Protein AF-A0A2T6ZFY1-F1 (afdb_monomer_lite)

Secondary structure (DSSP, 8-state):
-HHHHHHHHHHHHHHT----EEE-S--HHHHHHHHHHHTSTT--HHHHTEEEEEETTTTEEEEEEPPHHHHHHHHHHHHHHHHHHHTTSS-HHHHHHHH----HHHHHHHHHTT--

Organism: Tuber borchii (NCBI:txid42251)

Structure (mmCIF, N/CA/C/O backbone):
data_AF-A0A2T6ZFY1-F1
#
_entry.id   AF-A0A2T6ZFY1-F1
#
loop_
_atom_site.group_PDB
_atom_site.id
_atom_site.type_symbol
_atom_site.label_atom_id
_atom_site.label_alt_id
_atom_site.label_comp_id
_atom_site.label_asym_id
_atom_site.label_entity_id
_atom_site.label_seq_id
_atom_site.pdbx_PDB_ins_code
_atom_site.Cartn_x
_atom_site.Cartn_y
_atom_site.Cartn_z
_atom_site.occupancy
_atom_site.B_iso_or_equiv
_atom_site.auth_seq_id
_atom_site.auth_comp_id
_atom_site.auth_asym_id
_atom_site.auth_atom_id
_atom_site.pdbx_PDB_model_num
ATOM 1 N N . MET A 1 1 ? -19.060 7.117 3.996 1.00 85.38 1 MET A N 1
ATOM 2 C CA . MET A 1 1 ? -18.379 5.807 3.907 1.00 85.38 1 MET A CA 1
ATOM 3 C C . MET A 1 1 ? -16.863 5.962 3.905 1.00 85.38 1 MET A C 1
ATOM 5 O O . MET A 1 1 ? -16.244 5.471 4.835 1.00 85.38 1 MET A O 1
ATOM 9 N N . ALA A 1 2 ? -16.275 6.713 2.962 1.00 89.25 2 ALA A N 1
ATOM 10 C CA . ALA A 1 2 ? -14.822 6.950 2.901 1.00 89.25 2 ALA A CA 1
ATOM 11 C C . ALA A 1 2 ? -14.201 7.371 4.249 1.00 89.25 2 ALA A C 1
ATOM 13 O O . ALA A 1 2 ? -13.244 6.754 4.699 1.00 89.25 2 ALA A O 1
ATOM 14 N N . GLN A 1 3 ? -14.812 8.331 4.955 1.00 92.69 3 GLN A N 1
ATOM 15 C CA . GLN A 1 3 ? -14.337 8.775 6.274 1.00 92.69 3 GLN A CA 1
ATOM 16 C C . GLN A 1 3 ? -14.263 7.647 7.319 1.00 92.69 3 GLN A C 1
ATOM 18 O O . GLN A 1 3 ? -13.339 7.616 8.121 1.00 92.69 3 GLN A O 1
ATOM 23 N N . ALA A 1 4 ? -15.219 6.712 7.315 1.00 92.12 4 ALA A N 1
ATOM 24 C CA . ALA A 1 4 ? -15.229 5.595 8.259 1.00 92.12 4 ALA A CA 1
ATOM 25 C C . ALA A 1 4 ? -14.111 4.586 7.952 1.00 92.12 4 ALA A C 1
ATOM 27 O O . ALA A 1 4 ? -13.494 4.061 8.874 1.00 92.12 4 ALA A O 1
ATOM 28 N N . ILE A 1 5 ? -13.818 4.364 6.666 1.00 91.50 5 ILE A N 1
ATOM 29 C CA . ILE A 1 5 ? -12.698 3.526 6.216 1.00 91.50 5 ILE A CA 1
ATOM 30 C C . ILE A 1 5 ? -11.371 4.155 6.645 1.00 91.50 5 ILE A C 1
ATOM 32 O O . ILE A 1 5 ? -10.536 3.477 7.235 1.00 91.50 5 ILE A O 1
ATOM 36 N N . LEU A 1 6 ? -11.199 5.457 6.400 1.00 91.88 6 LEU A N 1
ATOM 37 C CA . LEU A 1 6 ? -9.991 6.189 6.786 1.00 91.88 6 LEU A CA 1
ATOM 38 C C . LEU A 1 6 ? -9.778 6.172 8.301 1.00 91.88 6 LEU A C 1
ATOM 40 O O . LEU A 1 6 ? -8.679 5.870 8.749 1.00 91.88 6 LEU A O 1
ATOM 44 N N . GLN A 1 7 ? -10.836 6.384 9.089 1.00 91.81 7 GLN A N 1
ATOM 45 C CA . GLN A 1 7 ? -10.748 6.296 10.546 1.00 91.81 7 GLN A CA 1
ATOM 46 C C . GLN A 1 7 ? -10.367 4.887 11.018 1.00 91.81 7 GLN A C 1
ATOM 48 O O . GLN A 1 7 ? -9.575 4.738 11.944 1.00 91.81 7 GLN A O 1
ATOM 53 N N . ALA A 1 8 ? -10.918 3.842 10.394 1.00 90.50 8 ALA A N 1
ATOM 54 C CA . ALA A 1 8 ? -10.560 2.467 10.725 1.00 90.50 8 ALA A CA 1
ATOM 55 C C . ALA A 1 8 ? -9.086 2.167 10.401 1.00 90.50 8 ALA A C 1
ATOM 57 O O . ALA A 1 8 ? -8.420 1.496 11.188 1.00 90.50 8 ALA A O 1
ATOM 58 N N . ILE A 1 9 ? -8.577 2.689 9.281 1.00 87.88 9 ILE A N 1
ATOM 59 C CA . ILE A 1 9 ? -7.164 2.586 8.896 1.00 87.88 9 ILE A CA 1
ATOM 60 C C . ILE A 1 9 ? -6.274 3.326 9.897 1.00 87.88 9 ILE A C 1
ATOM 62 O O . ILE A 1 9 ? -5.328 2.724 10.396 1.00 87.88 9 ILE A O 1
ATOM 66 N N . ASP A 1 10 ? -6.592 4.580 10.230 1.00 88.06 10 ASP A N 1
ATOM 67 C CA . ASP A 1 10 ? -5.837 5.373 11.210 1.00 88.06 10 ASP A CA 1
ATOM 68 C C . ASP A 1 10 ? -5.745 4.640 12.553 1.00 88.06 10 ASP A C 1
ATOM 70 O O . ASP A 1 10 ? -4.650 4.427 13.069 1.00 88.06 10 ASP A O 1
ATOM 74 N N . ASN A 1 11 ? -6.876 4.146 13.064 1.00 86.88 11 ASN A N 1
ATOM 75 C CA . ASN A 1 11 ? -6.915 3.409 14.326 1.00 86.88 11 ASN A CA 1
ATOM 76 C C . ASN A 1 11 ? -6.070 2.123 14.282 1.00 86.88 11 ASN A C 1
ATOM 78 O O . ASN A 1 11 ? -5.449 1.759 15.278 1.00 86.88 11 ASN A O 1
ATOM 82 N N . ALA A 1 12 ? -6.062 1.404 13.154 1.00 83.19 12 ALA A N 1
ATOM 83 C CA . ALA A 1 12 ? -5.268 0.183 13.017 1.00 83.19 12 ALA A CA 1
ATOM 84 C C . ALA A 1 12 ? -3.767 0.470 12.927 1.00 83.19 12 ALA A C 1
ATOM 86 O O . ALA A 1 12 ? -2.977 -0.282 13.498 1.00 83.19 12 ALA A O 1
ATOM 87 N N . VAL A 1 13 ? -3.385 1.559 12.255 1.00 81.00 13 VAL A N 1
ATOM 88 C CA . VAL A 1 13 ? -1.993 2.014 12.204 1.00 81.00 13 VAL A CA 1
ATOM 89 C C . VAL A 1 13 ? -1.522 2.430 13.597 1.00 81.00 13 VAL A C 1
ATOM 91 O O . VAL A 1 13 ? -0.474 1.968 14.035 1.00 81.00 13 VAL A O 1
ATOM 94 N N . GLU A 1 14 ? -2.314 3.225 14.322 1.00 83.25 14 GLU A N 1
ATOM 95 C CA . GLU A 1 14 ? -1.993 3.672 15.686 1.00 83.25 14 GLU A CA 1
ATOM 96 C C . GLU A 1 14 ? -1.881 2.514 16.686 1.00 83.25 14 GLU A C 1
ATOM 98 O O . GLU A 1 14 ? -1.023 2.535 17.569 1.00 83.25 14 GLU A O 1
ATOM 103 N N . ALA A 1 15 ? -2.726 1.488 16.555 1.00 80.38 15 ALA A N 1
ATOM 104 C CA . ALA A 1 15 ? -2.733 0.356 17.476 1.00 80.38 15 ALA A CA 1
ATOM 105 C C . ALA A 1 15 ? -1.537 -0.598 17.300 1.00 80.38 15 ALA A C 1
ATOM 107 O O . ALA A 1 15 ? -1.296 -1.407 18.194 1.00 80.38 15 ALA A O 1
ATOM 108 N N . HIS A 1 16 ? -0.807 -0.546 16.175 1.00 70.50 16 HIS A N 1
ATOM 109 C CA . HIS A 1 16 ? 0.310 -1.456 15.857 1.00 70.50 16 HIS A CA 1
ATOM 110 C C . HIS A 1 16 ? 0.008 -2.958 16.087 1.00 70.50 16 HIS A C 1
ATOM 112 O O . HIS A 1 16 ? 0.901 -3.763 16.352 1.00 70.50 16 HIS A O 1
ATOM 118 N N . GLU A 1 17 ? -1.258 -3.364 15.981 1.00 66.38 17 GLU A N 1
ATOM 119 C CA . GLU A 1 17 ? -1.689 -4.753 16.159 1.00 66.38 17 GLU A CA 1
ATOM 120 C C . GLU A 1 17 ? -1.700 -5.507 14.816 1.00 66.38 17 GLU A C 1
ATOM 122 O O . GLU A 1 17 ? -1.905 -4.896 13.766 1.00 66.38 17 GLU A O 1
ATOM 127 N N . PRO A 1 18 ? -1.574 -6.850 14.800 1.00 60.31 18 PRO A N 1
ATOM 128 C CA . PRO A 1 18 ? -1.512 -7.646 13.566 1.00 60.31 18 PRO A CA 1
ATOM 129 C C . PRO A 1 18 ? -2.867 -7.787 12.836 1.00 60.31 18 PRO A C 1
ATOM 131 O O . PRO A 1 18 ? -3.154 -8.806 12.203 1.00 60.31 18 PRO A O 1
ATOM 134 N N . LYS A 1 19 ? -3.751 -6.790 12.932 1.00 66.44 19 LYS A N 1
ATOM 135 C CA . LYS A 1 19 ? -5.104 -6.848 12.381 1.00 66.44 19 LYS A CA 1
ATOM 136 C C . LYS A 1 19 ? -5.085 -6.534 10.890 1.00 66.44 19 LYS A C 1
ATOM 138 O O . LYS A 1 19 ? -4.904 -5.401 10.463 1.00 66.44 19 LYS A O 1
ATOM 143 N N . SER A 1 20 ? -5.328 -7.570 10.093 1.00 80.50 20 SER A N 1
ATOM 144 C CA . SER A 1 20 ? -5.761 -7.406 8.708 1.00 80.50 20 SER A CA 1
ATOM 145 C C . SER A 1 20 ? -7.109 -6.679 8.692 1.00 80.50 2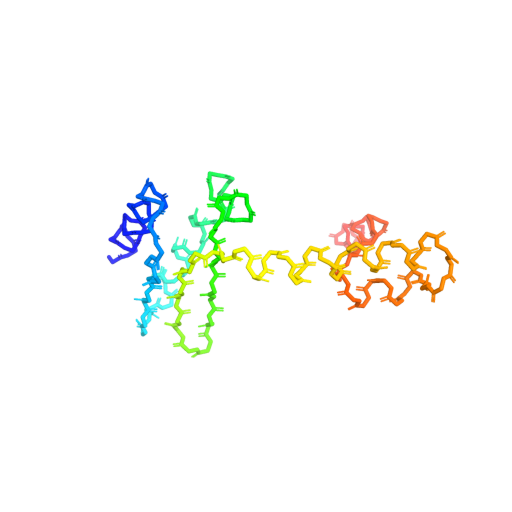0 SER A C 1
ATOM 147 O O . SER A 1 20 ? -8.080 -7.187 9.251 1.00 80.50 20 SER A O 1
ATOM 149 N N . LEU A 1 21 ? -7.189 -5.541 8.007 1.00 88.44 21 LEU A N 1
ATOM 150 C CA . LEU A 1 21 ? -8.445 -4.870 7.675 1.00 88.44 21 LEU A CA 1
ATOM 151 C C . LEU A 1 21 ? -8.809 -5.157 6.226 1.00 88.44 21 LEU A C 1
ATOM 153 O O . LEU A 1 21 ? -7.951 -5.112 5.346 1.00 88.44 21 LEU A O 1
ATOM 157 N N . VAL A 1 22 ? -10.082 -5.450 5.984 1.00 91.56 22 VAL A N 1
ATOM 158 C CA . VAL A 1 22 ? -10.619 -5.748 4.657 1.00 91.56 22 VAL A CA 1
ATOM 159 C C . VAL A 1 22 ? -11.868 -4.908 4.443 1.00 91.56 22 VAL A C 1
ATOM 161 O O . VAL A 1 22 ? -12.746 -4.881 5.302 1.00 91.56 22 VAL A O 1
ATOM 164 N N . PHE A 1 23 ? -11.935 -4.256 3.290 1.00 91.56 23 PHE A N 1
ATOM 165 C CA . PHE A 1 23 ? -13.104 -3.549 2.794 1.00 91.56 23 PHE A CA 1
ATOM 166 C C . PHE A 1 23 ? -13.401 -4.080 1.391 1.00 91.56 23 PHE A C 1
ATOM 168 O O . PHE A 1 23 ? -12.593 -3.917 0.473 1.00 91.56 23 PHE A O 1
ATOM 175 N N . ASP A 1 24 ? -14.526 -4.761 1.243 1.00 92.25 24 ASP A N 1
ATOM 176 C CA . ASP A 1 24 ? -15.015 -5.326 -0.008 1.00 92.25 24 ASP A CA 1
ATOM 177 C C . ASP A 1 24 ? -16.135 -4.470 -0.610 1.00 92.25 24 ASP A C 1
ATOM 179 O O . ASP A 1 24 ? -16.649 -3.538 0.011 1.00 92.25 24 ASP A O 1
ATOM 183 N N . GLU A 1 25 ? -16.446 -4.753 -1.877 1.00 90.56 25 GLU A N 1
ATOM 184 C CA . GLU A 1 25 ? -17.531 -4.120 -2.633 1.00 90.56 25 GLU A CA 1
ATOM 185 C C . GLU A 1 25 ? -17.518 -2.584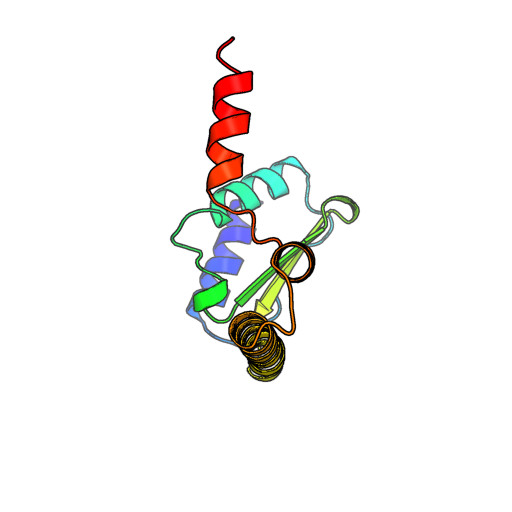 -2.607 1.00 90.56 25 GLU A C 1
ATOM 187 O O . GLU A 1 25 ? -18.563 -1.933 -2.683 1.00 90.56 25 GLU A O 1
ATOM 192 N N . LEU A 1 26 ? -16.326 -1.985 -2.540 1.00 90.38 26 LEU A N 1
ATOM 193 C CA . LEU A 1 26 ? -16.190 -0.542 -2.452 1.00 90.38 26 LEU A CA 1
ATOM 194 C C . LEU A 1 26 ? -16.793 0.136 -3.678 1.00 90.38 26 LEU A C 1
ATOM 196 O O . LEU A 1 26 ? -16.437 -0.144 -4.825 1.00 90.38 26 LEU A O 1
ATOM 200 N N . ASP A 1 27 ? -17.685 1.087 -3.423 1.00 92.69 27 ASP A N 1
ATOM 201 C CA . ASP A 1 27 ? -18.103 2.018 -4.455 1.00 92.69 27 ASP A CA 1
ATOM 202 C C . ASP A 1 27 ? -16.874 2.714 -5.067 1.00 92.69 27 ASP A C 1
ATOM 204 O O . ASP A 1 27 ? -15.904 3.025 -4.367 1.00 92.69 27 ASP A O 1
ATOM 208 N N . ARG A 1 28 ? -16.899 2.937 -6.384 1.00 88.25 28 ARG A N 1
ATOM 209 C CA . ARG A 1 28 ? -15.735 3.451 -7.116 1.00 88.25 28 ARG A CA 1
ATOM 210 C C . ARG A 1 28 ? -15.333 4.838 -6.621 1.00 88.25 28 ARG A C 1
ATOM 212 O O . ARG A 1 28 ? -14.141 5.083 -6.447 1.00 88.25 28 ARG A O 1
ATOM 219 N N . ASP A 1 29 ? -16.299 5.708 -6.354 1.00 91.31 29 ASP A N 1
ATOM 220 C CA . ASP A 1 29 ? -16.023 7.074 -5.911 1.00 91.31 29 ASP A CA 1
ATOM 221 C C . ASP A 1 29 ? -15.506 7.073 -4.470 1.00 91.31 29 ASP A C 1
ATOM 223 O O . ASP A 1 29 ? -14.596 7.832 -4.129 1.00 91.31 29 ASP A O 1
ATOM 227 N N . VAL A 1 30 ? -16.021 6.166 -3.633 1.00 92.00 30 VAL A N 1
ATOM 228 C CA . VAL A 1 30 ? -15.496 5.931 -2.280 1.00 92.00 30 VAL A CA 1
ATOM 229 C C . VAL A 1 30 ? -14.054 5.425 -2.333 1.00 92.00 30 VAL A C 1
ATOM 231 O O . VAL A 1 30 ? -13.207 5.953 -1.612 1.00 92.00 30 VAL A O 1
ATOM 234 N N . ALA A 1 31 ? -13.752 4.448 -3.190 1.00 88.81 31 ALA A N 1
ATOM 235 C CA . ALA A 1 31 ? -12.402 3.917 -3.356 1.00 88.81 31 ALA A CA 1
ATOM 236 C C . ALA A 1 31 ? -11.428 5.003 -3.832 1.00 88.81 31 ALA A C 1
ATOM 238 O O . ALA A 1 31 ? -10.357 5.156 -3.249 1.00 88.81 31 ALA A O 1
ATOM 239 N N . SER A 1 32 ? -11.813 5.808 -4.825 1.00 89.25 32 SER A N 1
ATOM 240 C CA . SER A 1 32 ? -10.999 6.930 -5.303 1.00 89.25 32 SER A CA 1
ATOM 241 C C . SER A 1 32 ? -10.722 7.965 -4.209 1.00 89.25 32 SER A C 1
ATOM 243 O O . SER A 1 32 ? -9.584 8.409 -4.078 1.00 89.25 32 SER A O 1
ATOM 245 N N . GLN A 1 33 ? -11.719 8.315 -3.389 1.00 93.38 33 GLN A N 1
ATOM 246 C CA . GLN A 1 33 ? -11.531 9.237 -2.261 1.00 93.38 33 GLN A CA 1
ATOM 247 C C . GLN A 1 33 ? -10.577 8.674 -1.202 1.00 93.38 33 GLN A C 1
ATOM 249 O O . GLN A 1 33 ? -9.710 9.397 -0.713 1.00 93.38 33 GLN A O 1
ATOM 254 N N . VAL A 1 34 ? -10.725 7.392 -0.854 1.00 91.50 34 VAL A N 1
ATOM 255 C CA . VAL A 1 34 ? -9.848 6.725 0.117 1.00 91.50 34 VAL A CA 1
ATOM 256 C C . VAL A 1 34 ? -8.417 6.679 -0.414 1.00 91.50 34 VAL A C 1
ATOM 258 O O . VAL A 1 34 ? -7.509 7.124 0.277 1.00 91.50 34 VAL A O 1
ATOM 261 N N . LEU A 1 35 ? -8.202 6.220 -1.649 1.00 89.50 35 LEU A N 1
ATOM 262 C CA . LEU A 1 35 ? -6.862 6.109 -2.236 1.00 89.50 35 LEU A CA 1
ATOM 263 C C . LEU A 1 35 ? -6.161 7.466 -2.340 1.00 89.50 35 LEU A C 1
ATOM 265 O O . LEU A 1 35 ? -5.023 7.583 -1.899 1.00 89.50 35 LEU A O 1
ATOM 269 N N . ALA A 1 36 ? -6.854 8.505 -2.813 1.00 89.44 36 ALA A N 1
ATOM 270 C CA . ALA A 1 36 ? -6.291 9.854 -2.889 1.00 89.44 36 ALA A CA 1
ATOM 271 C C . ALA A 1 36 ? -5.874 10.401 -1.510 1.00 89.44 36 ALA A C 1
ATOM 273 O O . ALA A 1 36 ? -4.923 11.173 -1.397 1.00 89.44 36 ALA A O 1
ATOM 274 N N . HIS A 1 37 ? -6.573 10.007 -0.442 1.00 88.81 37 HIS A N 1
ATOM 275 C CA . HIS A 1 37 ? -6.191 10.374 0.919 1.00 88.81 37 HIS A CA 1
ATOM 276 C C . HIS A 1 37 ? -4.964 9.588 1.406 1.00 88.81 37 HIS A C 1
ATOM 278 O O . HIS A 1 37 ? -4.071 10.158 2.030 1.00 88.81 37 HIS A O 1
ATOM 284 N N . LEU A 1 38 ? -4.899 8.295 1.088 1.00 86.31 38 LEU A N 1
ATOM 285 C CA . LEU A 1 38 ? -3.809 7.400 1.482 1.00 86.31 38 LEU A CA 1
ATOM 286 C C . LEU A 1 38 ? -2.504 7.627 0.700 1.00 86.31 38 LEU A C 1
ATOM 288 O O . LEU A 1 38 ? -1.456 7.163 1.130 1.00 86.31 38 LEU A O 1
ATOM 292 N N . GLU A 1 39 ? -2.536 8.360 -0.414 1.00 84.00 39 GLU A N 1
ATOM 293 C CA . GLU A 1 39 ? -1.336 8.805 -1.143 1.00 84.00 39 GLU A CA 1
ATOM 294 C C . GLU A 1 39 ? -0.581 9.947 -0.434 1.00 84.00 39 GLU A C 1
ATOM 296 O O . GLU A 1 39 ? 0.523 10.319 -0.840 1.00 84.00 39 GLU A O 1
ATOM 301 N N . GLN A 1 40 ? -1.150 10.526 0.629 1.00 81.75 40 GLN A N 1
ATOM 302 C CA . GLN A 1 40 ? -0.505 11.605 1.374 1.00 81.75 40 GLN A CA 1
ATOM 303 C C . GLN A 1 40 ? 0.723 11.101 2.155 1.00 81.75 40 GLN A C 1
ATOM 305 O O . GLN A 1 40 ? 0.673 10.014 2.730 1.00 81.75 40 GLN A O 1
ATOM 310 N N . PRO A 1 41 ? 1.790 11.916 2.304 1.00 76.62 41 PRO A N 1
ATOM 311 C CA . PRO A 1 41 ? 3.035 11.504 2.967 1.00 76.62 41 PRO A CA 1
ATOM 312 C C . PRO A 1 41 ? 2.885 10.970 4.399 1.00 7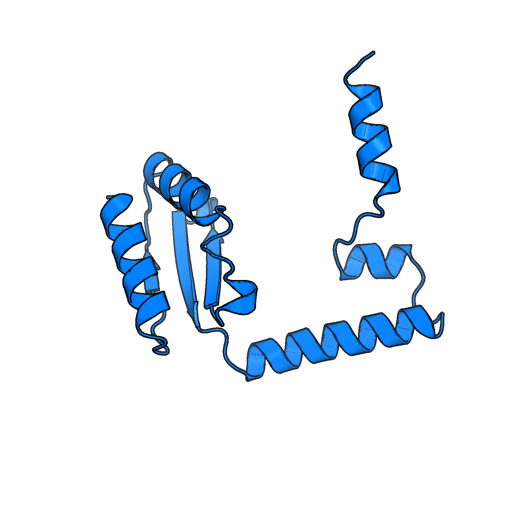6.62 41 PRO A C 1
ATOM 314 O O . PRO A 1 41 ? 3.733 10.215 4.860 1.00 76.62 41 PRO A O 1
ATOM 317 N N . LYS A 1 42 ? 1.807 11.344 5.105 1.00 79.19 42 LYS A N 1
ATOM 318 C CA . LYS A 1 42 ? 1.465 10.814 6.436 1.00 79.19 42 LYS A CA 1
ATOM 319 C C . LYS A 1 42 ? 1.339 9.282 6.426 1.00 79.19 42 LYS A C 1
ATOM 321 O O . LYS A 1 42 ? 1.661 8.638 7.419 1.00 79.19 42 LYS A O 1
ATOM 326 N N . TYR A 1 43 ? 0.898 8.701 5.313 1.00 73.56 43 TYR A N 1
ATOM 327 C CA . TYR A 1 43 ? 0.670 7.270 5.142 1.00 73.56 43 TYR A CA 1
ATOM 328 C C . TYR A 1 43 ? 1.876 6.589 4.476 1.00 73.56 43 TYR A C 1
ATOM 330 O O . TYR A 1 43 ? 1.773 5.982 3.411 1.00 73.56 43 TYR A O 1
ATOM 338 N N . SER A 1 44 ? 3.049 6.675 5.114 1.00 73.88 44 SER A N 1
ATOM 339 C CA . SER A 1 44 ? 4.249 5.928 4.701 1.00 73.88 44 SER A CA 1
ATOM 340 C C . SER A 1 44 ? 4.130 4.455 5.117 1.00 73.88 44 SER A C 1
ATOM 342 O O . SER A 1 44 ? 4.760 3.999 6.070 1.00 73.88 44 SER A O 1
ATOM 344 N N . PHE A 1 45 ? 3.272 3.694 4.429 1.00 72.75 45 PHE A N 1
ATOM 345 C CA . PHE A 1 45 ? 2.999 2.292 4.777 1.00 72.75 45 PHE A CA 1
ATOM 346 C C . PHE A 1 45 ? 4.256 1.408 4.756 1.00 72.75 45 PHE A C 1
ATOM 348 O O . PHE A 1 45 ? 4.421 0.543 5.612 1.00 72.75 45 PHE A O 1
ATOM 355 N N . GLY A 1 46 ? 5.189 1.684 3.838 1.00 63.72 46 GLY A N 1
ATOM 356 C CA . GLY A 1 46 ? 6.452 0.949 3.740 1.00 63.72 46 GLY A CA 1
ATOM 357 C C . GLY A 1 46 ? 7.358 1.077 4.969 1.00 63.72 46 GLY A C 1
ATOM 358 O O . GLY A 1 46 ? 8.139 0.168 5.223 1.00 63.72 46 GLY A O 1
ATOM 359 N N . GLU A 1 47 ? 7.241 2.163 5.734 1.00 65.38 47 GLU A N 1
ATOM 360 C CA . GLU A 1 47 ? 8.028 2.399 6.953 1.00 65.38 47 GLU A CA 1
ATOM 361 C C . GLU A 1 47 ? 7.226 2.118 8.229 1.00 65.38 47 GLU A C 1
ATOM 363 O O . GLU A 1 47 ? 7.809 1.877 9.282 1.00 65.38 47 GLU A O 1
ATOM 368 N N . SER A 1 48 ? 5.891 2.124 8.153 1.00 67.00 48 SER A N 1
ATOM 369 C CA . SER A 1 48 ? 5.017 1.894 9.307 1.00 67.00 48 SER A CA 1
ATOM 370 C C . SER A 1 48 ? 4.745 0.416 9.601 1.00 67.00 48 SER A C 1
ATOM 372 O O . SER A 1 48 ? 4.013 0.110 10.541 1.00 67.00 48 SER A O 1
ATOM 374 N N . GLY A 1 49 ? 5.330 -0.506 8.828 1.00 74.81 49 GLY A N 1
ATOM 375 C CA . GLY A 1 49 ? 5.109 -1.943 8.991 1.00 74.81 49 GLY A CA 1
ATOM 376 C C . GLY A 1 49 ? 3.716 -2.377 8.533 1.00 74.81 49 GLY A C 1
ATOM 377 O O . GLY A 1 49 ? 3.188 -3.374 9.020 1.00 74.81 49 GLY A O 1
ATOM 378 N N . PHE A 1 50 ? 3.106 -1.652 7.591 1.00 77.88 50 PHE A N 1
ATOM 379 C CA . PHE A 1 50 ? 1.803 -1.981 7.014 1.00 77.88 50 PHE A CA 1
ATOM 380 C C . PHE A 1 50 ? 1.882 -2.057 5.486 1.00 77.88 50 PHE A C 1
ATOM 382 O O . PHE A 1 50 ? 2.753 -1.482 4.842 1.00 77.88 50 PHE A O 1
ATOM 389 N N . ARG A 1 51 ? 0.959 -2.779 4.855 1.00 81.44 51 ARG A N 1
ATOM 390 C CA . ARG A 1 51 ? 0.832 -2.828 3.395 1.00 81.44 51 ARG A CA 1
ATOM 391 C C . ARG A 1 51 ? -0.609 -2.637 2.989 1.00 81.44 51 ARG A C 1
ATOM 393 O O . ARG A 1 51 ? -1.500 -3.326 3.484 1.00 81.44 51 ARG A O 1
ATOM 400 N N . LEU A 1 52 ? -0.806 -1.725 2.047 1.00 85.88 52 LEU A N 1
ATOM 401 C CA . LEU A 1 52 ? -2.085 -1.492 1.405 1.00 85.88 52 LEU A CA 1
ATOM 402 C C . LEU A 1 52 ? -2.142 -2.279 0.093 1.00 85.88 52 LEU A C 1
ATOM 404 O O . LEU A 1 52 ? -1.286 -2.127 -0.776 1.00 85.88 52 LEU A O 1
ATOM 408 N N . HIS A 1 53 ? -3.167 -3.106 -0.055 1.00 87.38 53 HIS A N 1
ATOM 409 C CA . HIS A 1 53 ? -3.492 -3.819 -1.279 1.00 87.38 53 HIS A CA 1
ATOM 410 C C . HIS A 1 53 ? -4.828 -3.305 -1.796 1.00 87.38 53 HIS A C 1
ATOM 412 O O . HIS A 1 53 ? -5.825 -3.353 -1.080 1.00 87.38 53 HIS A O 1
ATOM 418 N N . TYR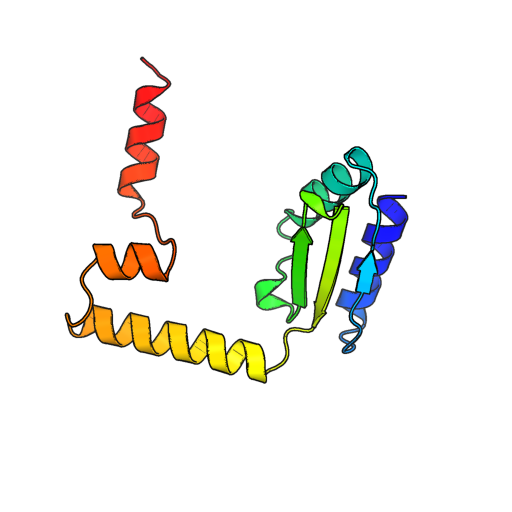 A 1 54 ? -4.856 -2.850 -3.043 1.00 87.00 54 TYR A N 1
ATOM 419 C CA . TYR A 1 54 ? -6.083 -2.441 -3.712 1.00 87.00 54 TYR A CA 1
ATOM 420 C C . TYR A 1 54 ? -6.240 -3.199 -5.029 1.00 87.00 54 TYR A C 1
ATOM 422 O O . TYR A 1 54 ? -5.312 -3.235 -5.838 1.00 87.00 54 TYR A O 1
ATOM 430 N N . SER A 1 55 ? -7.417 -3.784 -5.247 1.00 86.62 55 SER A N 1
ATOM 431 C CA . SER A 1 55 ? -7.828 -4.363 -6.526 1.00 86.62 55 SER A CA 1
ATOM 432 C C . SER A 1 55 ? -9.037 -3.594 -7.048 1.00 86.62 55 SER A C 1
ATOM 434 O O . SER A 1 55 ? -10.138 -3.698 -6.506 1.00 86.62 55 SER A O 1
ATOM 436 N N . ALA A 1 56 ? -8.833 -2.807 -8.108 1.00 82.56 56 ALA A N 1
ATOM 437 C CA . ALA A 1 56 ? -9.911 -2.064 -8.757 1.00 82.56 56 ALA A CA 1
ATOM 438 C C . ALA A 1 56 ? -10.973 -2.970 -9.417 1.00 82.56 56 ALA A C 1
ATOM 440 O O . ALA A 1 56 ? -12.156 -2.658 -9.271 1.00 82.56 56 ALA A O 1
ATOM 441 N N . PRO A 1 57 ? -10.610 -4.076 -10.109 1.00 81.38 57 PRO A N 1
ATOM 442 C CA . PRO A 1 57 ? -11.596 -5.013 -10.653 1.00 81.38 57 PRO A CA 1
ATOM 443 C C . PRO A 1 57 ? -12.484 -5.632 -9.571 1.00 81.38 57 PRO A C 1
ATOM 445 O O . PRO A 1 57 ? -13.696 -5.719 -9.753 1.00 81.38 57 PRO A O 1
ATOM 448 N N . ASP A 1 58 ? -11.891 -5.984 -8.428 1.00 82.50 58 ASP A N 1
ATOM 449 C CA . ASP A 1 58 ? -12.597 -6.659 -7.331 1.00 82.50 58 ASP A CA 1
ATOM 450 C C . ASP A 1 58 ? -13.231 -5.676 -6.336 1.00 82.50 58 ASP A C 1
ATOM 452 O O . ASP A 1 58 ? -13.907 -6.093 -5.398 1.00 82.50 58 ASP A O 1
ATOM 456 N N . ARG A 1 59 ? -13.021 -4.364 -6.532 1.00 84.69 59 ARG A N 1
ATOM 457 C CA . ARG A 1 59 ? -13.469 -3.288 -5.629 1.00 84.69 59 ARG A CA 1
ATOM 458 C C . ARG A 1 59 ? -13.074 -3.559 -4.175 1.00 84.69 59 ARG A C 1
ATOM 460 O O . ARG A 1 59 ? -13.866 -3.414 -3.247 1.00 84.69 59 ARG A O 1
ATOM 467 N N . TYR A 1 60 ? -11.827 -3.978 -4.009 1.00 89.44 60 TYR A N 1
ATOM 468 C CA . TYR A 1 60 ? -11.313 -4.571 -2.785 1.00 89.44 60 TYR A CA 1
ATOM 469 C C . TYR A 1 60 ? -10.132 -3.768 -2.256 1.00 89.44 60 TYR A C 1
ATOM 471 O O . TYR A 1 60 ? -9.166 -3.534 -2.986 1.00 89.44 60 TYR A O 1
ATOM 479 N N . LEU A 1 61 ? -10.182 -3.387 -0.982 1.00 89.50 61 LEU A N 1
ATOM 480 C CA . LEU A 1 61 ? -9.087 -2.738 -0.269 1.00 89.50 61 LEU A CA 1
ATOM 481 C C . LEU A 1 61 ? -8.731 -3.549 0.976 1.00 89.50 61 LEU A C 1
ATOM 483 O O . LEU A 1 61 ? -9.592 -3.869 1.793 1.00 89.50 61 LEU A O 1
ATOM 487 N N . LYS A 1 62 ? -7.447 -3.841 1.152 1.00 90.38 62 LYS A N 1
ATOM 488 C CA . LYS A 1 62 ? -6.930 -4.561 2.310 1.00 90.38 62 LYS A CA 1
ATOM 489 C C . LYS A 1 62 ? -5.719 -3.853 2.881 1.00 90.38 62 LYS A C 1
ATOM 491 O O . LYS A 1 62 ? -4.771 -3.574 2.154 1.00 90.38 62 LYS A O 1
ATOM 496 N N . LEU A 1 63 ? -5.728 -3.636 4.186 1.00 86.50 63 LEU A N 1
ATOM 497 C CA . LEU A 1 63 ? -4.550 -3.236 4.942 1.00 86.50 63 LEU A CA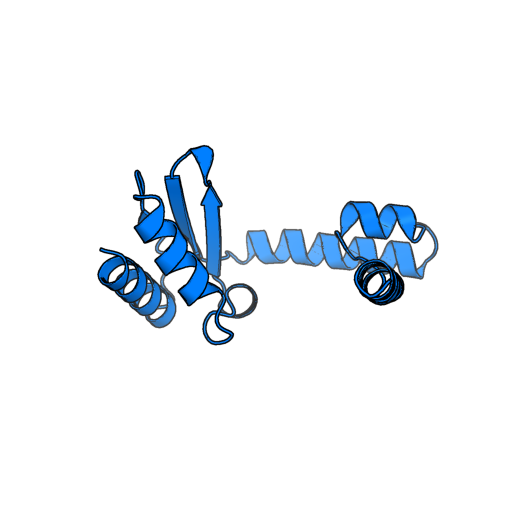 1
ATOM 498 C C . LEU A 1 63 ? -4.079 -4.442 5.752 1.00 86.50 63 LEU A C 1
ATOM 500 O O . LEU A 1 63 ? -4.868 -5.045 6.477 1.00 86.50 63 LEU A O 1
ATOM 504 N N . VAL A 1 64 ? -2.813 -4.817 5.626 1.00 84.31 64 VAL A N 1
ATOM 505 C CA . VAL A 1 64 ? -2.205 -5.892 6.424 1.00 84.31 64 VAL A CA 1
ATOM 506 C C . VAL A 1 64 ? -0.988 -5.370 7.156 1.00 84.31 64 VAL A C 1
ATOM 508 O O . VAL A 1 64 ? -0.283 -4.513 6.626 1.00 84.31 64 VAL A O 1
ATOM 511 N N . SER A 1 65 ? -0.703 -5.907 8.340 1.00 78.81 65 SER A N 1
ATOM 512 C CA . SER A 1 65 ? 0.621 -5.729 8.920 1.00 78.81 65 SER A CA 1
ATOM 513 C C . SER A 1 65 ? 1.646 -6.453 8.044 1.00 78.81 65 SER A C 1
ATOM 515 O O . SER A 1 65 ? 1.463 -7.599 7.619 1.00 78.81 65 SER A O 1
ATOM 517 N N . SER A 1 66 ? 2.728 -5.756 7.738 1.00 69.56 66 SER A N 1
ATOM 518 C CA . SER A 1 66 ? 3.938 -6.341 7.192 1.00 69.56 66 SER A CA 1
ATOM 519 C C . SER A 1 66 ? 4.533 -7.213 8.297 1.00 69.56 66 SER A C 1
ATOM 521 O O . SER A 1 66 ? 4.811 -6.734 9.392 1.00 69.56 66 SER A O 1
ATOM 523 N N . THR A 1 67 ? 4.642 -8.522 8.073 1.00 65.75 67 THR A N 1
ATOM 524 C CA . THR A 1 67 ? 5.354 -9.383 9.026 1.00 65.75 67 THR A CA 1
ATOM 525 C C . THR A 1 67 ? 6.842 -9.376 8.704 1.00 65.75 67 THR A C 1
ATOM 527 O O . THR A 1 67 ? 7.220 -9.266 7.534 1.00 65.75 67 THR A O 1
ATOM 530 N N . GLU A 1 68 ? 7.686 -9.591 9.718 1.00 59.12 68 GLU A N 1
ATOM 531 C CA . GLU A 1 68 ? 9.142 -9.712 9.547 1.00 59.12 68 GLU A CA 1
ATOM 532 C C . GLU A 1 68 ? 9.524 -10.715 8.450 1.00 59.12 68 GLU A C 1
ATOM 534 O O . GLU A 1 68 ? 10.517 -10.527 7.762 1.00 59.12 68 GLU A O 1
ATOM 539 N N . ILE A 1 69 ? 8.719 -11.760 8.223 1.00 58.25 69 ILE A N 1
ATOM 540 C CA . ILE A 1 69 ? 8.944 -12.753 7.162 1.00 58.25 69 ILE A CA 1
ATOM 541 C C . ILE A 1 69 ? 8.823 -12.126 5.763 1.00 58.25 69 ILE A C 1
ATOM 543 O O . ILE A 1 69 ? 9.636 -12.418 4.883 1.00 58.25 69 ILE A O 1
ATOM 547 N N . HIS A 1 70 ? 7.844 -11.245 5.547 1.00 56.62 70 HIS A N 1
ATOM 548 C CA . HIS A 1 70 ? 7.666 -10.565 4.261 1.00 56.62 70 HIS A CA 1
ATOM 549 C C . HIS A 1 70 ? 8.737 -9.492 4.037 1.00 56.62 70 HIS A C 1
ATOM 551 O O . HIS A 1 70 ? 9.217 -9.333 2.913 1.00 56.62 70 HIS A O 1
ATOM 557 N N . GLU A 1 71 ? 9.148 -8.790 5.094 1.00 57.34 71 GLU A N 1
ATOM 558 C CA . GLU A 1 71 ? 10.246 -7.817 5.030 1.00 57.34 71 GLU A CA 1
ATOM 559 C C . GLU A 1 71 ? 11.597 -8.494 4.843 1.00 57.34 71 GLU A C 1
ATOM 561 O O . GLU A 1 71 ? 12.415 -8.015 4.066 1.00 57.34 71 GLU A O 1
ATOM 566 N N . SER A 1 72 ? 11.803 -9.654 5.464 1.00 64.00 72 SER A N 1
ATOM 567 C CA . SER A 1 72 ? 13.030 -10.437 5.324 1.00 64.00 72 SER A CA 1
ATOM 568 C C . SER A 1 72 ? 13.183 -10.980 3.910 1.00 64.00 72 SER A C 1
ATOM 570 O O . SER A 1 72 ? 14.260 -10.870 3.335 1.00 64.00 72 SER A O 1
ATOM 572 N N . ALA A 1 73 ? 12.120 -11.527 3.311 1.00 65.62 73 ALA A N 1
ATOM 573 C CA . ALA A 1 73 ? 12.183 -12.054 1.949 1.00 65.62 73 ALA A CA 1
ATOM 574 C C . ALA A 1 73 ? 12.355 -10.939 0.904 1.00 65.62 73 ALA A C 1
ATOM 576 O O . ALA A 1 73 ? 13.216 -11.042 0.027 1.00 65.62 73 ALA A O 1
ATOM 577 N N . ALA A 1 74 ? 11.578 -9.855 1.015 1.00 69.06 74 ALA A N 1
ATOM 578 C CA . ALA A 1 74 ? 11.709 -8.706 0.121 1.00 69.06 74 ALA A CA 1
ATOM 579 C C . ALA A 1 74 ? 13.063 -8.003 0.304 1.00 69.06 74 ALA A C 1
ATOM 581 O O . ALA A 1 74 ? 13.744 -7.712 -0.676 1.00 69.06 74 ALA A O 1
ATOM 582 N N . GLY A 1 75 ? 13.491 -7.787 1.548 1.00 71.19 75 GLY A N 1
ATOM 583 C CA . GLY A 1 75 ? 14.779 -7.185 1.887 1.00 71.19 75 GLY A CA 1
ATOM 584 C C . GLY A 1 75 ? 15.966 -8.034 1.436 1.00 71.19 75 GLY A C 1
ATOM 585 O O . GLY A 1 75 ? 16.926 -7.498 0.882 1.00 71.19 75 GLY A O 1
ATOM 586 N N . TRP A 1 76 ? 15.891 -9.359 1.589 1.00 78.88 76 TRP A N 1
ATOM 587 C CA . TRP A 1 76 ? 16.894 -10.281 1.057 1.00 78.88 76 TRP A CA 1
ATOM 588 C C . TRP A 1 76 ? 16.980 -10.190 -0.468 1.00 78.88 76 TRP A C 1
ATOM 590 O O . TRP A 1 76 ? 18.069 -10.001 -1.005 1.00 78.88 76 TRP A O 1
ATOM 600 N N . MET A 1 77 ? 15.841 -10.230 -1.165 1.00 81.12 77 MET A N 1
ATOM 601 C CA . MET A 1 77 ? 15.808 -10.137 -2.626 1.00 81.12 77 MET A CA 1
ATOM 602 C C . MET A 1 77 ? 16.381 -8.802 -3.125 1.00 81.12 77 MET A C 1
ATOM 604 O O . MET A 1 77 ? 17.205 -8.791 -4.037 1.00 81.12 77 MET A O 1
ATOM 608 N N . MET A 1 78 ? 16.023 -7.687 -2.483 1.00 81.19 78 MET A N 1
ATOM 609 C CA . MET A 1 78 ? 16.583 -6.362 -2.775 1.00 81.19 78 MET A CA 1
ATOM 610 C C . MET A 1 78 ? 18.104 -6.324 -2.589 1.00 81.19 78 MET A C 1
ATOM 612 O O . MET A 1 78 ? 18.822 -5.755 -3.417 1.00 81.19 78 MET A O 1
ATOM 616 N N . ARG A 1 79 ? 18.608 -6.942 -1.514 1.00 83.38 79 ARG A N 1
ATOM 617 C CA . ARG A 1 79 ? 20.042 -7.011 -1.217 1.00 83.38 79 ARG A CA 1
ATOM 618 C C . ARG A 1 79 ? 20.796 -7.825 -2.267 1.00 83.38 79 ARG A C 1
ATOM 620 O O . ARG A 1 79 ? 21.820 -7.354 -2.757 1.00 83.38 79 ARG A O 1
ATOM 627 N N . GLU A 1 80 ? 20.287 -8.998 -2.634 1.00 89.69 80 GLU A N 1
ATOM 628 C CA . GLU A 1 80 ? 20.906 -9.862 -3.647 1.00 89.69 80 GLU A CA 1
ATOM 629 C C . GLU A 1 80 ? 20.926 -9.196 -5.025 1.00 89.69 80 GLU A C 1
ATOM 631 O O . GLU A 1 80 ? 21.972 -9.144 -5.668 1.00 89.69 80 GLU A O 1
ATOM 636 N N . VAL A 1 81 ? 19.809 -8.601 -5.454 1.00 86.56 81 VAL A N 1
ATOM 637 C CA . VAL A 1 81 ? 19.720 -7.873 -6.732 1.00 86.56 81 VAL A CA 1
ATOM 638 C C . VAL A 1 81 ? 20.713 -6.709 -6.776 1.00 86.56 81 VAL A C 1
ATOM 640 O O . VAL A 1 81 ? 21.424 -6.535 -7.767 1.00 86.56 81 VAL A O 1
ATOM 643 N N . THR A 1 82 ? 20.816 -5.943 -5.687 1.00 83.75 82 THR A N 1
ATOM 644 C CA . THR A 1 82 ? 21.787 -4.844 -5.575 1.00 83.75 82 THR A CA 1
ATOM 645 C C . THR A 1 82 ? 23.225 -5.361 -5.661 1.00 83.75 82 THR A C 1
ATOM 647 O O . THR A 1 82 ? 24.050 -4.776 -6.363 1.00 83.75 82 THR A O 1
ATOM 650 N N . PHE A 1 83 ? 23.529 -6.476 -4.990 1.00 89.75 83 PHE A N 1
ATOM 651 C CA . PHE A 1 83 ? 24.852 -7.097 -5.027 1.00 89.75 83 PHE A CA 1
ATOM 652 C C . PHE A 1 83 ? 25.204 -7.611 -6.429 1.00 89.75 83 PHE A C 1
ATOM 654 O O . PHE A 1 83 ? 26.287 -7.322 -6.934 1.00 89.75 83 PHE A O 1
ATOM 661 N N . TRP A 1 84 ? 24.286 -8.310 -7.099 1.00 89.94 84 TRP A N 1
ATOM 662 C CA . TRP A 1 84 ? 24.513 -8.823 -8.452 1.00 89.94 84 TRP A CA 1
ATOM 663 C C . TRP A 1 84 ? 24.678 -7.711 -9.486 1.00 89.94 84 TRP A C 1
ATOM 665 O O . TRP A 1 84 ? 25.470 -7.872 -10.413 1.00 89.94 84 TRP A O 1
ATOM 675 N N . PHE A 1 85 ? 23.984 -6.583 -9.332 1.00 87.00 85 PHE A N 1
ATOM 676 C CA . PHE A 1 85 ? 24.221 -5.409 -10.170 1.00 87.00 85 PHE A CA 1
ATOM 677 C C . PHE A 1 85 ? 25.604 -4.794 -9.911 1.00 87.00 85 PHE A C 1
ATOM 679 O O . PHE A 1 85 ? 26.346 -4.536 -10.856 1.00 87.00 85 PHE A O 1
ATOM 686 N N . GLY A 1 86 ? 25.989 -4.620 -8.641 1.00 87.31 86 GLY A N 1
ATOM 687 C CA . GLY A 1 86 ? 27.308 -4.094 -8.269 1.00 87.31 86 GLY A CA 1
ATOM 688 C C . GLY A 1 86 ? 28.483 -4.962 -8.739 1.00 87.31 86 GLY A C 1
ATOM 689 O O . GLY A 1 86 ? 29.530 -4.426 -9.089 1.00 87.31 86 GLY A O 1
ATOM 690 N N . ASP A 1 87 ? 28.293 -6.283 -8.802 1.00 92.19 87 ASP A N 1
ATOM 691 C CA . ASP A 1 87 ? 29.273 -7.257 -9.313 1.00 92.19 87 ASP A CA 1
ATOM 692 C C . ASP A 1 87 ? 29.172 -7.476 -10.840 1.00 92.19 87 ASP A C 1
ATOM 694 O O . ASP A 1 87 ? 29.823 -8.357 -11.396 1.00 92.19 87 ASP A O 1
ATOM 698 N N . GLY A 1 88 ? 28.322 -6.714 -11.542 1.00 89.12 88 GLY A N 1
ATOM 699 C CA . GLY A 1 88 ? 28.164 -6.783 -13.001 1.00 89.12 88 GLY A CA 1
ATOM 700 C C . GLY A 1 88 ? 27.479 -8.050 -13.531 1.00 89.12 88 GLY A C 1
ATOM 701 O O . GLY A 1 88 ? 27.485 -8.294 -14.736 1.00 89.12 88 GLY A O 1
ATOM 702 N N . ARG A 1 89 ? 26.876 -8.864 -12.656 1.00 90.19 89 ARG A N 1
ATOM 703 C CA . ARG A 1 89 ? 26.113 -10.074 -13.023 1.00 90.19 89 ARG A CA 1
ATOM 704 C C . ARG A 1 89 ? 24.704 -9.760 -13.516 1.00 90.19 89 ARG A C 1
ATOM 706 O O . ARG A 1 89 ? 24.108 -10.575 -14.214 1.00 90.19 89 ARG A O 1
ATOM 713 N N . LEU A 1 90 ? 24.174 -8.600 -13.136 1.00 88.25 90 LEU A N 1
ATOM 714 C CA . LEU A 1 90 ? 22.967 -8.019 -13.711 1.00 88.25 90 LEU A CA 1
ATOM 715 C C . LEU A 1 90 ? 23.344 -6.781 -14.518 1.00 88.25 90 LEU A C 1
ATOM 717 O O . LEU A 1 90 ? 24.062 -5.913 -14.025 1.00 88.25 90 LEU A O 1
ATOM 721 N N . ASP A 1 91 ? 22.816 -6.680 -15.735 1.00 88.31 91 ASP A N 1
ATOM 722 C CA . ASP A 1 91 ? 22.851 -5.431 -16.485 1.00 88.31 91 ASP A CA 1
ATOM 723 C C . ASP A 1 91 ? 21.714 -4.486 -16.046 1.00 88.31 91 ASP A C 1
ATOM 725 O O . ASP A 1 91 ? 20.785 -4.857 -15.319 1.00 88.31 91 ASP A O 1
ATOM 729 N N . ALA A 1 92 ? 21.795 -3.230 -16.483 1.00 80.56 92 ALA A N 1
ATOM 730 C CA . ALA A 1 92 ? 20.825 -2.204 -16.113 1.00 80.56 92 ALA A CA 1
ATOM 731 C C . ALA A 1 92 ? 19.400 -2.501 -16.619 1.00 80.56 92 ALA A C 1
ATOM 733 O O . ALA A 1 92 ? 18.436 -2.090 -15.978 1.00 80.56 92 ALA A O 1
ATOM 734 N N . ALA A 1 93 ? 19.250 -3.221 -17.736 1.00 82.38 93 ALA A N 1
ATOM 735 C CA . ALA A 1 93 ? 17.941 -3.569 -18.285 1.00 82.38 93 ALA A CA 1
ATOM 736 C C . ALA A 1 93 ? 17.273 -4.691 -17.474 1.00 82.38 93 ALA A C 1
ATOM 738 O O . ALA A 1 93 ? 16.067 -4.657 -17.221 1.00 82.38 93 ALA A O 1
ATOM 739 N N . ALA A 1 94 ? 18.058 -5.667 -17.017 1.00 82.56 94 ALA A N 1
ATOM 740 C CA . ALA A 1 94 ? 17.611 -6.714 -16.112 1.00 82.56 94 ALA A CA 1
ATOM 741 C C . ALA A 1 94 ? 17.220 -6.134 -14.746 1.00 82.56 94 ALA A C 1
ATOM 743 O O . ALA A 1 94 ? 16.171 -6.496 -14.210 1.00 82.56 94 ALA A O 1
ATOM 744 N N . LEU A 1 95 ? 18.008 -5.191 -14.217 1.00 80.25 95 LEU A N 1
ATOM 745 C CA . LEU A 1 95 ? 17.678 -4.479 -12.982 1.00 80.25 95 LEU A CA 1
ATOM 746 C C . LEU A 1 95 ? 16.357 -3.699 -13.107 1.00 80.25 95 LEU A C 1
ATOM 748 O O . LEU A 1 95 ? 15.505 -3.812 -12.228 1.00 80.25 95 LEU A O 1
ATOM 752 N N . ASP A 1 96 ? 16.159 -2.961 -14.204 1.00 74.69 96 ASP A N 1
ATOM 753 C CA . ASP A 1 96 ? 14.927 -2.200 -14.466 1.00 74.69 96 ASP A CA 1
ATOM 754 C C . ASP A 1 96 ? 13.693 -3.114 -14.495 1.00 74.69 96 ASP A C 1
ATOM 756 O O . ASP A 1 96 ? 12.692 -2.850 -13.829 1.00 74.69 96 ASP A O 1
ATOM 760 N N . LYS A 1 97 ? 13.795 -4.268 -15.164 1.00 77.44 97 LYS A N 1
ATOM 761 C CA . LYS A 1 97 ? 12.709 -5.256 -15.214 1.00 77.44 97 LYS A CA 1
ATOM 762 C C . LYS A 1 97 ? 12.372 -5.855 -13.843 1.00 77.44 97 LYS A C 1
ATOM 764 O O . LYS A 1 97 ? 11.206 -6.143 -13.586 1.00 77.44 97 LYS A O 1
ATOM 769 N N . ILE A 1 98 ? 13.373 -6.080 -12.991 1.00 75.12 98 ILE A N 1
ATOM 770 C CA . ILE A 1 98 ? 13.193 -6.684 -11.661 1.00 75.12 98 ILE A CA 1
ATOM 771 C C . ILE A 1 98 ? 12.632 -5.665 -10.659 1.00 75.12 98 ILE A C 1
ATOM 773 O O . ILE A 1 98 ? 11.790 -6.012 -9.835 1.00 75.12 98 ILE A O 1
ATOM 777 N N . MET A 1 99 ? 13.082 -4.413 -10.735 1.00 70.50 99 MET A N 1
ATOM 778 C CA . MET A 1 99 ? 12.848 -3.398 -9.702 1.00 70.50 99 MET A CA 1
ATOM 779 C C . MET A 1 99 ? 11.790 -2.356 -10.083 1.00 70.50 99 MET A C 1
ATOM 781 O O . MET A 1 99 ? 11.367 -1.576 -9.231 1.00 70.50 99 MET A O 1
ATOM 785 N N . GLY A 1 100 ? 11.407 -2.276 -11.361 1.00 67.50 100 GLY A N 1
ATOM 786 C CA . GLY A 1 100 ? 10.608 -1.168 -11.894 1.00 67.50 100 GLY A CA 1
ATOM 787 C C . GLY A 1 100 ? 11.319 0.190 -11.799 1.00 67.50 100 GLY A C 1
ATOM 788 O O . GLY A 1 100 ? 10.667 1.239 -11.776 1.00 67.50 100 GLY A O 1
ATOM 789 N N . TRP A 1 101 ? 12.651 0.190 -11.674 1.00 48.44 101 TRP A N 1
ATOM 790 C CA . TRP A 1 101 ? 13.450 1.390 -11.450 1.00 48.44 101 TRP A CA 1
ATOM 791 C C . TRP A 1 101 ? 13.744 2.113 -12.765 1.00 48.44 101 TRP A C 1
ATOM 793 O O . TRP A 1 101 ? 14.779 1.898 -13.387 1.00 48.44 101 TRP A O 1
ATOM 803 N N . LYS A 1 102 ? 12.879 3.061 -13.147 1.00 46.12 102 LYS A N 1
ATOM 804 C CA . LYS A 1 102 ? 13.183 3.949 -14.276 1.00 46.12 102 LYS A CA 1
ATOM 805 C C . LYS A 1 102 ? 14.351 4.885 -13.942 1.00 46.12 102 LYS A C 1
ATOM 807 O O . LYS A 1 102 ? 14.218 5.692 -13.006 1.00 46.12 102 LYS A O 1
ATOM 812 N N . PRO A 1 103 ? 15.437 4.901 -14.740 1.00 44.28 103 PRO A N 1
ATOM 813 C CA . PRO A 1 103 ? 16.454 5.931 -14.619 1.00 44.28 103 PRO A CA 1
ATOM 814 C C . PRO A 1 103 ? 15.807 7.313 -14.791 1.00 44.28 103 PRO A C 1
ATOM 816 O O . PRO A 1 103 ? 14.944 7.528 -15.649 1.00 44.28 103 PRO A O 1
ATOM 819 N N . SER A 1 104 ? 16.225 8.281 -13.973 1.00 53.06 104 SER A N 1
ATOM 820 C CA . SER A 1 104 ? 15.737 9.675 -13.969 1.00 53.06 104 SER A CA 1
ATOM 821 C C . SER A 1 104 ? 15.771 10.351 -15.352 1.00 53.06 104 SER A C 1
ATOM 823 O O . SER A 1 104 ? 15.029 11.299 -15.610 1.00 53.06 104 SER A O 1
ATOM 825 N N . ASN A 1 105 ? 16.564 9.805 -16.269 1.00 51.25 105 ASN A N 1
ATOM 826 C CA . ASN A 1 105 ? 16.807 10.272 -17.627 1.00 51.25 105 ASN A CA 1
ATOM 827 C C . ASN A 1 105 ? 15.598 10.075 -18.571 1.00 51.25 105 ASN A C 1
ATOM 829 O O . ASN A 1 105 ? 15.544 10.697 -19.634 1.00 51.25 105 ASN A O 1
ATOM 833 N N . GLU A 1 106 ? 14.617 9.236 -18.216 1.00 46.25 106 GLU A N 1
ATOM 834 C CA . GLU A 1 106 ? 13.382 9.068 -19.004 1.00 46.25 106 GLU A CA 1
ATOM 835 C C . GLU A 1 106 ? 12.259 10.025 -18.591 1.00 46.25 106 GLU A C 1
ATOM 837 O O . GLU A 1 106 ? 11.457 10.436 -19.433 1.00 46.25 106 GLU A O 1
ATOM 842 N N . ARG 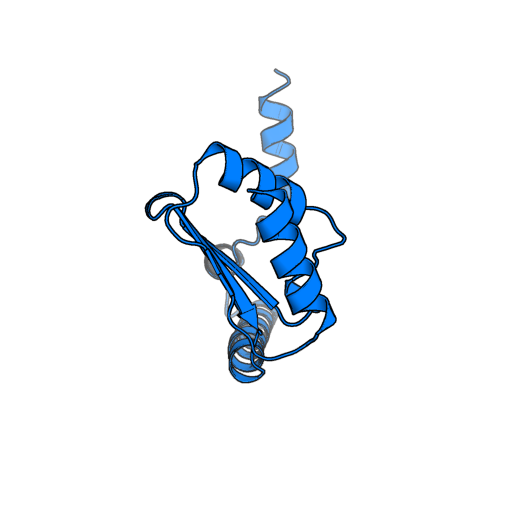A 1 107 ? 12.246 10.483 -17.330 1.00 47.31 107 ARG A N 1
ATOM 843 C CA . ARG A 1 107 ? 11.272 11.484 -16.855 1.00 47.31 107 ARG A CA 1
ATOM 844 C C . ARG A 1 107 ? 11.449 12.840 -17.549 1.00 47.31 107 ARG A C 1
ATOM 846 O O . ARG A 1 107 ? 10.470 13.548 -17.763 1.00 47.31 107 ARG A O 1
ATOM 853 N N . GLY A 1 108 ? 12.673 13.176 -17.965 1.00 40.75 108 GLY A N 1
ATOM 854 C CA . GLY A 1 108 ? 12.965 14.400 -18.723 1.00 40.75 108 GLY A CA 1
ATOM 855 C C . GLY A 1 108 ? 12.542 14.356 -20.198 1.00 40.75 108 GLY A C 1
ATOM 856 O O . GLY A 1 108 ? 12.216 15.396 -20.767 1.00 40.75 108 GLY A O 1
ATOM 857 N N . ARG A 1 109 ? 12.502 13.170 -20.825 1.00 45.31 109 ARG A N 1
ATOM 858 C CA . ARG A 1 109 ? 12.123 13.033 -22.244 1.00 45.31 109 ARG A CA 1
ATOM 859 C C . ARG A 1 109 ? 10.611 13.038 -22.458 1.00 45.31 109 ARG A C 1
ATOM 861 O O . ARG A 1 109 ? 10.153 13.666 -23.406 1.00 45.31 109 ARG A O 1
ATOM 868 N N . ALA A 1 110 ? 9.841 12.445 -21.544 1.00 47.31 110 ALA A N 1
ATOM 869 C CA . ALA A 1 110 ? 8.378 12.507 -21.597 1.00 47.31 110 ALA A CA 1
ATOM 870 C C . ALA A 1 110 ? 7.836 13.936 -21.394 1.00 47.31 110 ALA A C 1
ATOM 872 O O . ALA A 1 110 ? 6.845 14.308 -22.012 1.00 47.31 110 ALA A O 1
ATOM 873 N N . ARG A 1 111 ? 8.512 14.765 -20.583 1.00 44.28 111 ARG A N 1
ATOM 874 C CA . ARG A 1 111 ? 8.094 16.156 -20.333 1.00 44.28 111 ARG A CA 1
ATOM 875 C C . ARG A 1 111 ? 8.312 17.074 -21.543 1.00 44.28 111 ARG A C 1
ATOM 877 O O . ARG A 1 111 ? 7.467 17.910 -21.817 1.00 44.28 111 ARG A O 1
ATOM 884 N N . ARG A 1 112 ? 9.388 16.867 -22.314 1.00 42.41 112 ARG A N 1
ATOM 885 C CA . ARG A 1 112 ? 9.663 17.633 -23.548 1.00 42.41 112 ARG A CA 1
ATOM 886 C C . ARG A 1 112 ? 8.778 17.259 -24.738 1.00 42.41 112 ARG A C 1
ATOM 888 O O . ARG A 1 112 ? 8.648 18.065 -25.647 1.00 42.41 112 ARG A O 1
ATOM 895 N N . ALA A 1 113 ? 8.192 16.063 -24.751 1.00 44.19 113 ALA A N 1
ATOM 896 C CA . ALA A 1 113 ? 7.287 15.631 -25.818 1.00 44.19 113 ALA A CA 1
ATOM 897 C C . ALA A 1 113 ? 5.845 16.156 -25.654 1.00 44.19 113 ALA A C 1
ATOM 899 O O . ALA A 1 113 ? 5.038 15.973 -26.555 1.00 44.19 113 ALA A O 1
ATOM 900 N N . LEU A 1 114 ? 5.525 16.786 -24.516 1.00 45.19 114 LEU A N 1
ATOM 901 C CA . LEU A 1 114 ? 4.223 17.406 -24.230 1.00 45.19 114 LEU A CA 1
ATOM 902 C C . LEU A 1 114 ? 4.262 18.947 -24.290 1.00 45.19 114 LEU A C 1
ATOM 904 O O . LEU A 1 114 ? 3.240 19.586 -24.061 1.00 45.19 114 LEU A O 1
ATOM 908 N N . GLU A 1 115 ? 5.426 19.538 -24.581 1.00 47.84 115 GLU A N 1
ATOM 909 C CA . GLU A 1 115 ? 5.635 20.993 -24.709 1.00 47.84 115 GLU A CA 1
ATOM 910 C C . GLU A 1 115 ? 6.006 21.422 -26.149 1.00 47.84 115 GLU A C 1
ATOM 912 O O . GLU A 1 115 ? 6.463 22.545 -26.364 1.00 47.84 115 GLU A O 1
ATOM 917 N N . LEU A 1 116 ? 5.805 20.540 -27.136 1.00 42.31 116 LEU A N 1
ATOM 918 C CA . LEU A 1 116 ? 5.893 20.815 -28.578 1.00 42.31 116 LEU A CA 1
ATOM 919 C C . LEU A 1 116 ? 4.582 20.410 -29.253 1.00 42.31 116 LEU A C 1
ATOM 921 O O . LEU A 1 116 ? 4.182 21.123 -30.198 1.00 42.31 116 LEU A O 1
#

Radius of gyration: 18.33 Å; chains: 1; bounding box: 48×34×46 Å

pLDDT: mean 76.77, std 15.26, range [40.75, 93.38]

Sequence (116 aa):
MAQAILQAIDNAVEAHEPKSLVFDELDRDVASQVLAHLEQPKYSFGESGFRLHYSAPDRYLKLVSSTEIHESAAGWMMREVTFWFGDGRLDAAALDKIMGWKPSNERGRARRALEL

Foldseek 3Di:
DLVVVVVVVVVCLVVVDQDKDKDFPADPVSVVSNVVVCPDPVNPQVVSQKDWDDDPVRRMIIIGGNDPVNCVVVVVVVVVLVVCVVVVVDDPVNSCVVPVDDDPVVVVVVVVVVVD